Protein AF-A0A0S7YIW0-F1 (afdb_monomer)

pLDDT: mean 84.94, std 14.73, range [37.97, 98.5]

Nearest PDB structures (foldseek):
  4c2e-assembly1_B  TM=8.064E-01  e=2.004E-04  Bacillus subtilis subsp. subtilis str. 168
  8sxg-assembly1_A  TM=6.696E-01  e=2.276E-05  Pseudomonas aeruginosa
  4c2h-assembly1_B  TM=7.587E-01  e=1.050E-04  Bacillus subtilis subsp. subtilis str. 168
  4c2c-assembly1_A  TM=6.246E-01  e=1.328E-04  Bacillus subtilis subsp. subtilis str. 168
  6vbb-assembly1_A  TM=4.870E-01  e=1.040E-03  Acinetobacter baumannii

Mean predicted aligned error: 10.18 Å

Secondary structure (DSSP, 8-state):
---TTSHHHHHHHHHTTEEEEEEGGGTEEEEEE-TTTTPPP---SSSEEEEEEETTTT-EEEEEEE-TTSHHHHTT--TT-EEEEETTEEHHHHHHHHHHHHHTSPTTPEEEEEEEETTEEEEEEEE-----

Sequence (132 aa):
FEDRADAGTLGGELLRRFTLTLDYPRDRILLEPNGLFDTPVREDLSGIFMLRAEGAGLDTIVVSVVGPGTPAEQADIQEGDVLLALDGVPASRLGIAGIFERLRSGPGETRRLLLERDGTTFEVHIPLQPLL

Solvent-accessible surface area (backbone atoms only — not comparable to full-atom values): 7644 Å² total; per-residue (Å²): 142,84,68,83,79,51,65,62,55,57,46,55,68,55,49,66,18,33,49,78,44,79,41,71,97,73,77,42,77,48,75,41,78,38,98,48,52,86,56,77,83,77,58,71,18,36,27,68,78,37,74,44,65,38,72,99,78,53,44,44,37,29,33,64,35,59,39,87,95,21,41,31,40,79,61,71,52,50,65,68,30,31,42,54,22,50,74,85,42,48,31,54,81,44,38,72,69,49,48,50,60,60,43,42,48,67,73,75,45,70,47,43,38,34,33,32,52,96,90,43,76,50,76,43,75,33,54,18,38,86,76,131

Foldseek 3Di:
DDDPPCPVVCCVLQLVQWDWDCPPVVRDIDTHGDPCVPPDDLDQQAQQPDWFQDDPLSQWIFRAGGHPPGLCVVQVNDGGKTWQDKPPHGCSVCDPVNVRVVSSPDFQDWIWTWIDDPNDIDITIGGRHDDD

Structure (mmCIF, N/CA/C/O backbone):
data_AF-A0A0S7YIW0-F1
#
_entry.id   AF-A0A0S7YIW0-F1
#
loop_
_atom_site.group_PDB
_atom_site.id
_atom_site.type_symbol
_atom_site.label_atom_id
_atom_site.label_alt_id
_atom_site.label_comp_id
_atom_site.label_asym_id
_atom_site.label_entity_id
_atom_site.label_seq_id
_atom_site.pdbx_PDB_ins_code
_atom_site.Cartn_x
_atom_site.Cartn_y
_atom_site.Cartn_z
_atom_site.occupancy
_atom_site.B_iso_or_equiv
_atom_site.auth_seq_id
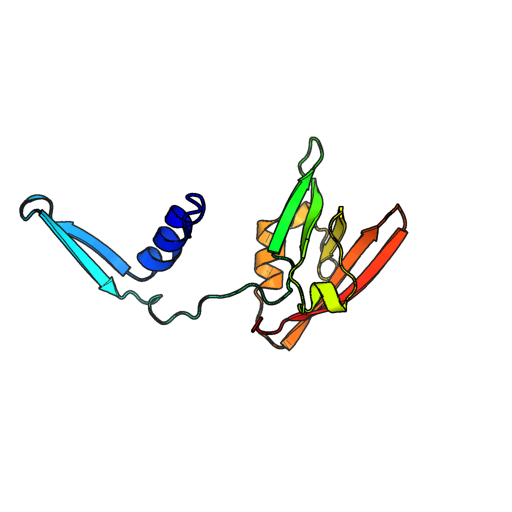_atom_site.auth_comp_id
_atom_site.auth_asym_id
_atom_site.auth_atom_id
_atom_site.pdbx_PDB_model_num
ATOM 1 N N . PHE A 1 1 ? -9.790 -17.328 -20.452 1.00 37.97 1 PHE A N 1
ATOM 2 C CA . PHE A 1 1 ? -8.896 -16.467 -19.661 1.00 37.97 1 PHE A CA 1
ATOM 3 C C . PHE A 1 1 ? -8.691 -15.201 -20.466 1.00 37.97 1 PHE A C 1
ATOM 5 O O . PHE A 1 1 ? -7.769 -15.127 -21.262 1.00 37.97 1 PHE A O 1
ATOM 12 N N . GLU A 1 2 ? -9.649 -14.285 -20.391 1.00 40.22 2 GLU A N 1
ATOM 13 C CA . GLU A 1 2 ? -9.635 -13.050 -21.171 1.00 40.22 2 GLU A CA 1
ATOM 14 C C . GLU A 1 2 ? -10.267 -11.985 -20.279 1.00 40.22 2 GLU A C 1
ATOM 16 O O . GLU A 1 2 ? -11.488 -11.873 -20.207 1.00 40.22 2 GLU A O 1
ATOM 21 N N . ASP A 1 3 ? -9.428 -11.281 -19.523 1.00 48.88 3 ASP A N 1
ATOM 22 C CA . ASP A 1 3 ? -9.796 -10.006 -18.926 1.00 48.88 3 ASP A CA 1
ATOM 23 C C . ASP A 1 3 ? -8.894 -8.940 -19.556 1.00 48.88 3 ASP A C 1
ATOM 25 O O . ASP A 1 3 ? -7.664 -9.022 -19.539 1.00 48.88 3 ASP A O 1
ATOM 29 N N . ARG A 1 4 ? -9.522 -8.000 -20.263 1.00 47.12 4 ARG A N 1
ATOM 30 C CA . ARG A 1 4 ? -8.871 -7.054 -21.185 1.00 47.12 4 ARG A CA 1
ATOM 31 C C . ARG A 1 4 ? -8.199 -5.884 -20.461 1.00 47.12 4 ARG A C 1
ATOM 33 O O . ARG A 1 4 ? -7.617 -5.032 -21.130 1.00 47.12 4 ARG A O 1
ATOM 40 N N . ALA A 1 5 ? -8.257 -5.843 -19.131 1.00 47.44 5 ALA A N 1
ATOM 41 C CA . ALA A 1 5 ? -7.610 -4.813 -18.324 1.00 47.44 5 ALA A CA 1
ATOM 42 C C . ALA A 1 5 ? -6.085 -5.014 -18.187 1.00 47.44 5 ALA A C 1
ATOM 44 O O . ALA A 1 5 ? -5.356 -4.027 -18.115 1.00 47.44 5 ALA A O 1
ATOM 45 N N . ASP A 1 6 ? -5.583 -6.254 -18.264 1.00 45.41 6 ASP A N 1
ATOM 46 C CA . ASP A 1 6 ? -4.162 -6.564 -18.002 1.00 45.41 6 ASP A CA 1
ATOM 47 C C . ASP A 1 6 ? -3.265 -6.565 -19.248 1.00 45.41 6 ASP A C 1
ATOM 49 O O . ASP A 1 6 ? -2.032 -6.546 -19.156 1.00 45.41 6 ASP A O 1
ATOM 53 N N . ALA A 1 7 ? -3.864 -6.549 -20.441 1.00 49.09 7 ALA A N 1
ATOM 54 C CA . ALA A 1 7 ? -3.122 -6.603 -21.699 1.00 49.09 7 ALA A CA 1
ATOM 55 C C . ALA A 1 7 ? -2.197 -5.382 -21.897 1.00 49.09 7 ALA A C 1
ATOM 57 O O . ALA A 1 7 ? -1.146 -5.497 -22.528 1.00 49.09 7 ALA A O 1
ATOM 58 N N . GLY A 1 8 ? -2.555 -4.221 -21.335 1.00 50.97 8 GLY A N 1
ATOM 59 C CA . GLY A 1 8 ? -1.717 -3.016 -21.368 1.00 50.97 8 GLY A CA 1
ATOM 60 C C . GLY A 1 8 ? -0.551 -3.055 -20.374 1.00 50.97 8 GLY A C 1
ATOM 61 O O . GLY A 1 8 ? 0.537 -2.558 -20.671 1.00 50.97 8 GLY A O 1
ATOM 62 N N . THR A 1 9 ? -0.751 -3.684 -19.217 1.00 54.34 9 THR A N 1
ATOM 63 C CA . THR A 1 9 ? 0.218 -3.750 -18.114 1.00 54.34 9 THR A CA 1
ATOM 64 C C . THR A 1 9 ? 1.367 -4.701 -18.435 1.00 54.34 9 THR A C 1
ATOM 66 O O . THR A 1 9 ? 2.531 -4.357 -18.217 1.00 54.34 9 THR A O 1
ATOM 69 N N . LEU A 1 10 ? 1.052 -5.850 -19.051 1.00 58.19 10 LEU A N 1
ATOM 70 C CA . LEU A 1 10 ? 2.050 -6.791 -19.572 1.00 58.19 10 LEU A CA 1
ATOM 71 C C . LEU A 1 10 ? 2.971 -6.118 -20.599 1.00 58.19 10 LEU A C 1
ATOM 73 O O . LEU A 1 10 ? 4.186 -6.300 -20.556 1.00 58.19 10 LEU A O 1
ATOM 77 N N . GLY A 1 11 ? 2.402 -5.296 -21.489 1.00 62.72 11 GLY A N 1
ATOM 78 C CA . GLY A 1 11 ? 3.157 -4.544 -22.489 1.00 62.72 11 GLY A CA 1
ATOM 79 C C . GLY A 1 11 ? 4.121 -3.533 -21.868 1.00 62.72 11 GLY A C 1
ATOM 80 O O . GLY A 1 11 ? 5.284 -3.495 -22.250 1.00 62.72 11 GLY A O 1
ATOM 81 N N . GLY A 1 12 ? 3.683 -2.740 -20.887 1.00 66.00 12 GLY A N 1
ATOM 82 C CA . GLY A 1 12 ? 4.534 -1.725 -20.254 1.00 66.00 12 GLY A CA 1
ATOM 83 C C . GLY A 1 12 ? 5.753 -2.309 -19.533 1.00 66.00 12 GLY A C 1
ATOM 84 O O . GLY A 1 12 ? 6.877 -1.841 -19.732 1.00 66.00 12 GLY A O 1
ATOM 85 N N . GLU A 1 13 ? 5.548 -3.357 -18.734 1.00 70.44 13 GLU A N 1
ATOM 86 C CA . GLU A 1 13 ? 6.627 -3.966 -17.950 1.00 70.44 13 GLU A CA 1
ATOM 87 C C . GLU A 1 13 ? 7.588 -4.796 -18.810 1.00 70.44 13 GLU A C 1
ATOM 89 O O . GLU A 1 13 ? 8.796 -4.811 -18.560 1.00 70.44 13 GLU A O 1
ATOM 94 N N . LEU A 1 14 ? 7.075 -5.441 -19.862 1.00 74.00 14 LEU A N 1
ATOM 95 C CA . LEU A 1 14 ? 7.899 -6.176 -20.814 1.00 74.00 14 LEU A CA 1
ATOM 96 C C . LEU A 1 14 ? 8.679 -5.227 -21.730 1.00 74.00 14 LEU A C 1
ATOM 98 O O . LEU A 1 14 ? 9.885 -5.384 -21.876 1.00 74.00 14 LEU A O 1
ATOM 102 N N . LEU A 1 15 ? 8.029 -4.224 -22.331 1.00 78.88 15 LEU A N 1
ATOM 103 C CA . LEU A 1 15 ? 8.667 -3.336 -23.311 1.00 78.88 15 LEU A CA 1
ATOM 104 C C . LEU A 1 15 ? 9.721 -2.423 -22.679 1.00 78.88 15 LEU A C 1
ATOM 106 O O . LEU A 1 15 ? 10.714 -2.117 -23.330 1.00 78.88 15 LEU A O 1
ATOM 110 N N . ARG A 1 16 ? 9.577 -2.053 -21.399 1.00 79.75 16 ARG A N 1
ATOM 111 C CA . ARG A 1 16 ? 10.596 -1.300 -20.645 1.00 79.75 16 ARG A CA 1
ATOM 112 C C . ARG A 1 16 ? 11.963 -1.994 -20.610 1.00 79.75 16 ARG A C 1
ATOM 114 O O . ARG A 1 16 ? 12.977 -1.323 -20.427 1.00 79.75 16 ARG A O 1
ATOM 121 N N . ARG A 1 17 ? 12.002 -3.315 -20.793 1.00 82.50 17 ARG A N 1
ATOM 122 C CA . ARG A 1 17 ? 13.224 -4.134 -20.813 1.00 82.50 17 ARG A CA 1
ATOM 123 C C . ARG A 1 17 ? 13.972 -4.090 -22.142 1.00 82.50 17 ARG A C 1
ATOM 125 O O . ARG A 1 17 ? 15.052 -4.670 -22.242 1.00 82.50 17 ARG A O 1
ATOM 132 N N . PHE A 1 18 ? 13.415 -3.421 -23.150 1.00 88.00 18 PHE A N 1
ATOM 133 C CA . PHE A 1 18 ? 13.999 -3.335 -24.478 1.00 88.00 18 PHE A CA 1
ATOM 134 C C . PHE A 1 18 ? 14.114 -1.884 -24.947 1.00 88.00 18 PHE A C 1
ATOM 136 O O . PHE A 1 18 ? 13.276 -1.034 -24.653 1.00 88.00 18 PHE A O 1
ATOM 143 N N . THR A 1 19 ? 15.150 -1.601 -25.725 1.00 88.12 19 THR A N 1
ATOM 144 C CA . THR A 1 19 ? 15.193 -0.445 -26.619 1.00 88.12 19 THR A CA 1
ATOM 145 C C . THR A 1 19 ? 14.439 -0.808 -27.894 1.00 88.12 19 THR A C 1
ATOM 147 O O . THR A 1 19 ? 14.706 -1.849 -28.499 1.00 88.12 19 THR A O 1
ATOM 150 N N . LEU A 1 20 ? 13.483 0.033 -28.293 1.00 87.81 20 LEU A N 1
ATOM 151 C CA . LEU A 1 20 ? 12.581 -0.238 -29.411 1.00 87.81 20 LEU A CA 1
ATOM 152 C C . LEU A 1 20 ? 12.948 0.635 -30.614 1.00 87.81 20 LEU A C 1
ATOM 154 O O . LEU A 1 20 ? 12.896 1.862 -30.534 1.00 87.81 20 LEU A O 1
ATOM 158 N N . THR A 1 21 ? 13.290 -0.000 -31.734 1.00 88.94 21 THR A N 1
ATOM 159 C CA . THR A 1 21 ? 13.565 0.684 -33.004 1.00 88.94 21 THR A CA 1
ATOM 160 C C . THR A 1 21 ? 12.482 0.342 -34.022 1.00 88.94 21 THR A C 1
ATOM 162 O O . THR A 1 21 ? 12.288 -0.826 -34.362 1.00 88.94 21 THR A O 1
ATOM 165 N N . LEU A 1 22 ? 11.782 1.368 -34.515 1.00 88.44 22 LEU A N 1
ATOM 166 C CA . LEU A 1 22 ? 10.763 1.250 -35.560 1.00 88.44 22 LEU A CA 1
ATOM 167 C C . LEU A 1 22 ? 11.399 1.535 -36.928 1.00 88.44 22 LEU A C 1
ATOM 169 O O . LEU A 1 22 ? 11.602 2.692 -37.297 1.00 88.44 22 LEU A O 1
ATOM 173 N N . ASP A 1 23 ? 11.711 0.485 -37.685 1.00 87.75 23 ASP A N 1
ATOM 174 C CA . ASP A 1 23 ? 12.181 0.597 -39.070 1.00 87.75 23 ASP A CA 1
ATOM 175 C C . ASP A 1 23 ? 10.968 0.612 -40.011 1.00 87.75 23 ASP A C 1
ATOM 177 O O . ASP A 1 23 ? 10.609 -0.397 -40.624 1.00 87.75 23 ASP A O 1
ATOM 181 N N . TYR A 1 24 ? 10.308 1.774 -40.076 1.00 79.38 24 TYR A N 1
ATOM 182 C CA . TYR A 1 24 ? 9.110 1.990 -40.894 1.00 79.38 24 TYR A CA 1
ATOM 183 C C . TYR A 1 24 ? 9.308 1.634 -42.378 1.00 79.38 24 TYR A C 1
ATOM 185 O O . TYR A 1 24 ? 8.451 0.954 -42.927 1.00 79.38 24 TYR A O 1
ATOM 193 N N . PRO A 1 25 ? 10.414 2.010 -43.054 1.00 86.81 25 PRO A N 1
ATOM 194 C CA . PRO A 1 25 ? 10.614 1.654 -44.462 1.00 86.81 25 PRO A CA 1
ATOM 195 C C . PRO A 1 25 ? 10.754 0.154 -44.742 1.00 86.81 25 PRO A C 1
ATOM 197 O O . PRO A 1 25 ? 10.616 -0.259 -45.892 1.00 86.81 25 PRO A O 1
ATOM 200 N N . ARG A 1 26 ? 11.096 -0.656 -43.732 1.00 88.81 26 ARG A N 1
ATOM 201 C CA . ARG A 1 26 ? 11.263 -2.111 -43.874 1.00 88.81 26 ARG A CA 1
ATOM 202 C C . ARG A 1 26 ? 10.171 -2.912 -43.171 1.00 88.81 26 ARG A C 1
ATOM 204 O O . ARG A 1 26 ? 10.311 -4.133 -43.110 1.00 88.81 26 ARG A O 1
ATOM 211 N N . ASP A 1 27 ? 9.142 -2.241 -42.648 1.00 90.19 27 ASP A N 1
ATOM 212 C CA . ASP A 1 27 ? 8.044 -2.817 -41.863 1.00 90.19 27 ASP A CA 1
ATOM 213 C C . ASP A 1 27 ? 8.536 -3.732 -40.727 1.00 90.19 27 ASP A C 1
ATOM 215 O O . ASP A 1 27 ? 8.047 -4.847 -40.529 1.00 90.19 27 ASP A O 1
ATOM 219 N N . ARG A 1 28 ? 9.564 -3.289 -39.988 1.00 90.69 28 ARG A N 1
ATOM 220 C CA . ARG A 1 28 ? 10.198 -4.085 -38.922 1.00 90.69 28 ARG A CA 1
ATOM 221 C C . ARG A 1 28 ? 10.279 -3.331 -37.604 1.00 90.69 28 ARG A C 1
ATOM 223 O O . ARG A 1 28 ? 10.515 -2.127 -37.564 1.00 90.69 28 ARG A O 1
ATOM 230 N N . ILE A 1 29 ? 10.159 -4.091 -36.518 1.00 87.69 29 ILE A N 1
ATOM 231 C CA . ILE A 1 29 ? 10.412 -3.644 -35.148 1.00 87.69 29 ILE A CA 1
ATOM 232 C C . ILE A 1 29 ? 11.613 -4.426 -34.626 1.00 87.69 29 ILE A C 1
ATOM 234 O O . ILE A 1 29 ? 11.609 -5.657 -34.665 1.00 87.69 29 ILE A O 1
ATOM 238 N N . LEU A 1 30 ? 12.640 -3.722 -34.157 1.00 88.69 30 LEU A N 1
ATOM 239 C CA . LEU A 1 30 ? 13.785 -4.324 -33.478 1.00 88.69 30 LEU A CA 1
ATOM 240 C C . LEU A 1 30 ? 13.664 -4.058 -31.976 1.00 88.69 30 LEU A C 1
ATOM 242 O O . LEU A 1 30 ? 13.427 -2.922 -31.562 1.00 88.69 30 LEU A O 1
ATOM 246 N N . LEU A 1 31 ? 13.824 -5.120 -31.187 1.00 88.25 31 LEU A N 1
ATOM 247 C CA . LEU A 1 31 ? 13.843 -5.091 -29.728 1.00 88.25 31 LEU A CA 1
ATOM 248 C C . LEU A 1 31 ? 15.233 -5.506 -29.257 1.00 88.25 31 LEU A C 1
ATOM 250 O O . LEU A 1 31 ? 15.636 -6.654 -29.438 1.00 88.25 31 LEU A O 1
ATOM 254 N N . GLU A 1 32 ? 15.958 -4.576 -28.652 1.00 88.75 32 GLU A N 1
ATOM 255 C CA . GLU A 1 32 ? 17.283 -4.833 -28.091 1.00 88.75 32 GLU A CA 1
ATOM 256 C C . GLU A 1 32 ? 17.173 -4.863 -26.565 1.00 88.75 32 GLU A C 1
ATOM 258 O O . GLU A 1 32 ? 16.741 -3.861 -25.994 1.00 88.75 32 GLU A O 1
ATOM 263 N N . PRO A 1 33 ? 17.522 -5.970 -25.878 1.00 84.88 33 PRO A N 1
ATOM 264 C CA . PRO A 1 33 ? 17.552 -6.006 -24.419 1.00 84.88 33 PRO A CA 1
ATOM 265 C C . PRO A 1 33 ? 18.362 -4.832 -23.863 1.00 84.88 33 PRO A C 1
ATOM 267 O O . PRO A 1 33 ? 19.490 -4.589 -24.292 1.00 84.88 33 PRO A O 1
ATOM 270 N N . ASN A 1 34 ? 17.789 -4.091 -22.922 1.00 81.75 34 ASN A N 1
ATOM 271 C CA . ASN A 1 34 ? 18.474 -2.988 -22.257 1.00 81.75 34 ASN A CA 1
ATOM 272 C C . ASN A 1 34 ? 18.912 -3.399 -20.840 1.00 81.75 34 ASN A C 1
ATOM 274 O O . ASN A 1 34 ? 18.698 -4.530 -20.405 1.00 81.75 34 ASN A O 1
ATOM 278 N N . GLY A 1 35 ? 19.516 -2.475 -20.090 1.00 79.62 35 GLY A N 1
ATOM 279 C CA . GLY A 1 35 ? 20.008 -2.750 -18.733 1.00 79.62 35 GLY A CA 1
ATOM 280 C C . GLY A 1 35 ? 18.939 -3.179 -17.713 1.00 79.62 35 GLY A C 1
ATOM 281 O O . GLY A 1 35 ? 19.295 -3.569 -16.607 1.00 79.62 35 GLY A O 1
ATOM 282 N N . LEU A 1 36 ? 17.647 -3.114 -18.059 1.00 74.81 36 LEU A N 1
ATOM 283 C CA . LEU A 1 36 ? 16.535 -3.564 -17.219 1.00 74.81 36 LEU A CA 1
ATOM 284 C C . LEU A 1 36 ? 16.082 -4.998 -17.531 1.00 74.81 36 LEU A C 1
ATOM 286 O O . LEU A 1 36 ? 15.216 -5.515 -16.829 1.00 74.81 36 LEU A O 1
ATOM 290 N N . PHE A 1 37 ? 16.649 -5.649 -18.551 1.00 74.81 37 PHE A N 1
ATOM 291 C CA . PHE A 1 37 ? 16.193 -6.955 -19.032 1.00 74.81 37 PHE A CA 1
ATOM 292 C C . PHE A 1 37 ? 16.187 -8.040 -17.948 1.00 74.81 37 PHE A C 1
ATOM 294 O O . PHE A 1 37 ? 15.157 -8.683 -17.732 1.00 74.81 37 PHE A O 1
ATOM 301 N N . ASP A 1 38 ? 17.281 -8.139 -17.193 1.00 73.75 38 ASP A N 1
ATOM 302 C CA . ASP A 1 38 ? 17.446 -9.097 -16.093 1.00 73.75 38 ASP A CA 1
ATOM 303 C C . ASP A 1 38 ? 16.981 -8.550 -14.735 1.00 73.75 38 ASP A C 1
ATOM 305 O O . ASP A 1 38 ? 17.231 -9.155 -13.693 1.00 73.75 38 ASP A O 1
ATOM 309 N N . THR A 1 39 ? 16.311 -7.391 -14.704 1.00 63.19 39 THR A N 1
ATOM 310 C CA . THR A 1 39 ? 15.805 -6.856 -13.435 1.00 63.19 39 THR A CA 1
ATOM 311 C C . THR A 1 39 ? 14.662 -7.748 -12.934 1.00 63.19 39 THR A C 1
ATOM 313 O O . THR A 1 39 ? 13.681 -7.949 -13.668 1.00 63.19 39 THR A O 1
ATOM 316 N N . PRO A 1 40 ? 14.747 -8.279 -11.697 1.00 60.09 40 PRO A N 1
ATOM 317 C CA . PRO A 1 40 ? 13.659 -9.047 -11.109 1.00 60.09 40 PRO A CA 1
ATOM 318 C C . PRO A 1 40 ? 12.381 -8.208 -11.088 1.00 60.09 40 PRO A C 1
ATOM 320 O O . PRO A 1 40 ? 12.417 -7.027 -10.725 1.00 60.09 40 PRO A O 1
ATOM 323 N N . VAL A 1 41 ? 11.256 -8.808 -11.485 1.00 59.78 41 VAL A N 1
ATOM 324 C CA . VAL A 1 41 ? 9.945 -8.188 -11.264 1.00 59.78 41 VAL A CA 1
ATOM 325 C C . VAL A 1 41 ? 9.796 -8.014 -9.755 1.00 59.78 41 VAL A C 1
ATOM 327 O O . VAL A 1 41 ? 9.957 -8.972 -9.002 1.00 59.78 41 VAL A O 1
ATOM 330 N N . ARG A 1 42 ? 9.551 -6.784 -9.298 1.00 57.69 42 ARG A N 1
ATOM 331 C CA . ARG A 1 42 ? 9.233 -6.536 -7.888 1.00 57.69 42 ARG A CA 1
ATOM 332 C C . ARG A 1 42 ? 7.751 -6.807 -7.704 1.00 57.69 42 ARG A C 1
ATOM 334 O O . ARG A 1 42 ? 6.925 -5.936 -7.971 1.00 57.69 42 ARG A O 1
ATOM 341 N N . GLU A 1 43 ? 7.435 -8.036 -7.335 1.00 63.72 43 GLU A N 1
ATOM 342 C CA . GLU A 1 43 ? 6.078 -8.421 -6.970 1.00 63.72 43 GLU A CA 1
ATOM 343 C C . GLU A 1 43 ? 5.706 -7.793 -5.622 1.00 63.72 43 GLU A C 1
ATOM 345 O O . GLU A 1 43 ? 6.576 -7.427 -4.825 1.00 63.72 43 GLU A O 1
ATOM 350 N N . ASP A 1 44 ? 4.409 -7.591 -5.395 1.00 66.81 44 ASP A N 1
ATOM 351 C CA . ASP A 1 44 ? 3.932 -7.234 -4.063 1.00 66.81 44 ASP A CA 1
ATOM 352 C C . ASP A 1 44 ? 4.277 -8.375 -3.096 1.00 66.81 44 ASP A C 1
ATOM 354 O O . ASP A 1 44 ? 4.022 -9.537 -3.399 1.00 66.81 44 ASP A O 1
ATOM 358 N N . LEU A 1 45 ? 4.885 -8.044 -1.956 1.00 80.38 45 LEU A N 1
ATOM 359 C CA . LEU A 1 45 ? 5.308 -9.020 -0.946 1.00 80.38 45 LEU A CA 1
ATOM 360 C C . LEU A 1 45 ? 4.415 -8.994 0.303 1.00 80.38 45 LEU A C 1
ATOM 362 O O . LEU A 1 45 ? 4.684 -9.693 1.279 1.00 80.38 45 LEU A O 1
ATOM 366 N N . SER A 1 46 ? 3.392 -8.135 0.304 1.00 84.31 46 SER A N 1
ATOM 367 C CA . SER A 1 46 ? 2.525 -7.877 1.452 1.00 84.31 46 SER A CA 1
ATOM 368 C C . SER A 1 46 ? 1.249 -8.714 1.414 1.00 84.31 46 SER A C 1
ATOM 370 O O . SER A 1 46 ? 0.778 -9.146 2.462 1.00 84.31 46 SER A O 1
ATOM 372 N N . GLY A 1 47 ? 0.701 -8.961 0.220 1.00 87.25 47 GLY A N 1
ATOM 373 C CA . GLY A 1 47 ? -0.614 -9.572 0.033 1.00 87.25 47 GLY A CA 1
ATOM 374 C C . GLY A 1 47 ? -1.775 -8.588 -0.078 1.00 87.25 47 GLY A C 1
ATOM 375 O O . GLY A 1 47 ? -2.909 -9.014 -0.290 1.00 87.25 47 GLY A O 1
ATOM 376 N N . ILE A 1 48 ? -1.520 -7.283 0.050 1.00 92.62 48 ILE A N 1
ATOM 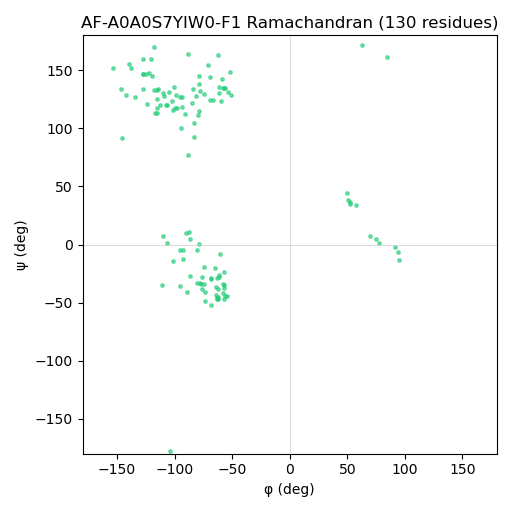377 C CA . ILE A 1 48 ? -2.502 -6.240 -0.252 1.00 92.62 48 ILE A CA 1
ATOM 378 C C . ILE A 1 48 ? -2.450 -6.004 -1.759 1.00 92.62 48 ILE A C 1
ATOM 380 O O . ILE A 1 48 ? -1.529 -5.376 -2.263 1.00 92.62 48 ILE A O 1
ATOM 384 N N . PHE A 1 49 ? -3.433 -6.502 -2.502 1.00 88.31 49 PHE A N 1
ATOM 385 C CA . PHE A 1 49 ? -3.420 -6.412 -3.966 1.00 88.31 49 PHE A CA 1
ATOM 386 C C . PHE A 1 49 ? -4.018 -5.118 -4.494 1.00 88.31 49 PHE A C 1
ATOM 388 O O . PHE A 1 49 ? -3.660 -4.667 -5.582 1.00 88.31 49 PHE A O 1
ATOM 395 N N . MET A 1 50 ? -4.929 -4.505 -3.737 1.00 90.44 50 MET A N 1
ATOM 396 C CA . MET A 1 50 ? -5.598 -3.293 -4.183 1.00 90.44 50 MET A CA 1
ATOM 397 C C . MET A 1 50 ? -5.913 -2.355 -3.027 1.00 90.44 50 MET A C 1
ATOM 399 O O . MET A 1 50 ? -6.475 -2.752 -2.006 1.00 90.44 50 MET A O 1
ATOM 403 N N . LEU A 1 51 ? -5.598 -1.082 -3.252 1.00 95.25 51 LEU A N 1
ATOM 404 C CA . LEU A 1 51 ? -5.975 0.050 -2.419 1.00 95.25 51 LEU A CA 1
ATOM 405 C C . LEU A 1 51 ? -6.810 1.009 -3.263 1.00 95.25 51 LEU A C 1
ATOM 407 O O . LEU A 1 51 ? -6.522 1.203 -4.446 1.00 95.25 51 LEU A O 1
ATOM 411 N N . ARG A 1 52 ? -7.797 1.654 -2.646 1.00 95.94 52 ARG A N 1
ATOM 412 C CA . ARG A 1 52 ? -8.556 2.744 -3.263 1.00 95.94 52 ARG A CA 1
ATOM 413 C C . ARG A 1 52 ? -8.450 4.002 -2.419 1.00 95.94 52 ARG A C 1
ATOM 415 O O . ARG A 1 52 ? -8.330 3.925 -1.201 1.00 95.94 52 ARG A O 1
ATOM 422 N N . ALA A 1 53 ? -8.470 5.148 -3.083 1.00 95.75 53 ALA A N 1
ATOM 423 C CA . ALA A 1 53 ? -8.522 6.440 -2.423 1.00 95.75 53 ALA A CA 1
ATOM 424 C C . ALA A 1 53 ? -9.971 6.933 -2.424 1.00 95.75 53 ALA A C 1
ATOM 426 O O . ALA A 1 53 ? -10.617 6.954 -3.472 1.00 95.75 53 ALA A O 1
ATOM 427 N N . GLU A 1 54 ? -10.469 7.316 -1.257 1.00 93.88 54 GLU A N 1
ATOM 428 C CA . GLU A 1 54 ? -11.817 7.830 -1.043 1.00 93.88 54 GLU A CA 1
ATOM 429 C C . GLU A 1 54 ? -11.789 9.270 -0.509 1.00 93.88 54 GLU A C 1
ATOM 431 O O . GLU A 1 54 ? -10.744 9.809 -0.132 1.00 93.88 54 GLU A O 1
ATOM 436 N N . GLY A 1 55 ? -12.968 9.897 -0.484 1.00 90.62 55 GLY A N 1
ATOM 437 C CA .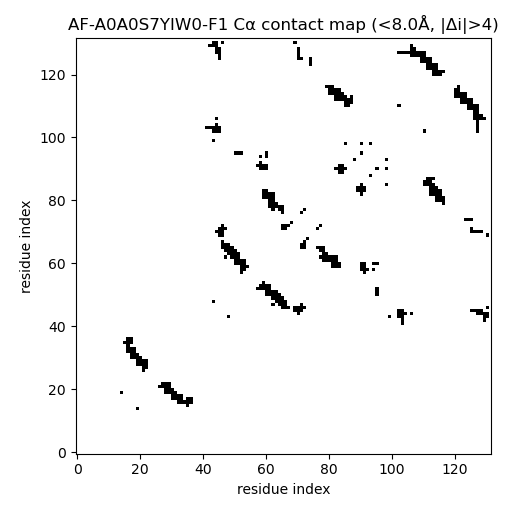 GLY A 1 55 ? -13.153 11.279 -0.049 1.00 90.62 55 GLY A CA 1
ATOM 438 C C . GLY A 1 55 ? -12.889 12.304 -1.155 1.00 90.62 55 GLY A C 1
ATOM 439 O O . GLY A 1 55 ? -12.246 12.026 -2.165 1.00 90.62 55 GLY A O 1
ATOM 440 N N . ALA A 1 56 ? -13.390 13.528 -0.963 1.00 86.56 56 ALA A N 1
ATOM 441 C CA . ALA A 1 56 ? -13.230 14.611 -1.940 1.00 86.56 56 ALA A CA 1
ATOM 442 C C . ALA A 1 56 ? -11.754 14.988 -2.182 1.00 86.56 56 ALA A C 1
ATOM 444 O O . ALA A 1 56 ? -11.417 15.493 -3.251 1.00 86.56 56 ALA A O 1
ATOM 445 N N . GLY A 1 57 ? -10.891 14.740 -1.191 1.00 90.19 57 GLY A N 1
ATOM 446 C CA . GLY A 1 57 ? -9.450 14.970 -1.262 1.00 90.19 57 GLY A CA 1
ATOM 447 C C . GLY A 1 57 ? -8.621 13.767 -1.718 1.00 90.19 57 GLY A C 1
ATOM 448 O O . GLY A 1 57 ? -7.416 13.933 -1.882 1.00 90.19 57 GLY A O 1
ATOM 449 N N . LEU A 1 58 ? -9.229 12.587 -1.927 1.00 90.12 58 LEU A N 1
ATOM 450 C CA . LEU A 1 58 ? -8.524 11.322 -2.206 1.00 90.12 58 LEU A CA 1
ATOM 451 C C . LEU A 1 58 ? -7.434 10.995 -1.165 1.00 90.12 58 LEU A C 1
ATOM 453 O O . LEU A 1 58 ? -6.374 10.459 -1.492 1.00 90.12 58 LEU A O 1
ATOM 457 N N . ASP A 1 59 ? -7.682 11.355 0.090 1.00 93.12 59 ASP A N 1
ATOM 458 C CA . ASP A 1 59 ? -6.744 11.257 1.209 1.00 93.12 59 ASP A CA 1
ATOM 459 C C . ASP A 1 59 ? -7.015 10.053 2.119 1.00 93.12 59 ASP A C 1
ATOM 461 O O . ASP A 1 59 ? -6.145 9.665 2.901 1.00 93.12 59 ASP A O 1
ATOM 465 N N . THR A 1 60 ? -8.189 9.435 1.990 1.00 96.31 60 THR A N 1
ATOM 466 C CA . THR A 1 60 ? -8.568 8.236 2.740 1.00 96.31 60 THR A CA 1
ATOM 467 C C . THR A 1 60 ? -8.180 7.000 1.941 1.00 96.31 60 THR A C 1
ATOM 469 O O . THR A 1 60 ? -8.743 6.755 0.878 1.00 96.31 60 THR A O 1
ATOM 472 N N . ILE A 1 61 ? -7.208 6.224 2.422 1.00 97.88 61 ILE A N 1
ATOM 473 C CA . ILE A 1 61 ? -6.727 5.028 1.721 1.00 97.88 61 ILE A CA 1
ATOM 474 C C . ILE A 1 61 ? -7.398 3.790 2.308 1.00 97.88 61 ILE A C 1
ATOM 476 O O . ILE A 1 61 ? -7.196 3.481 3.477 1.00 97.88 61 ILE A O 1
ATOM 480 N N . VAL A 1 62 ? -8.165 3.071 1.493 1.00 97.94 62 VAL A N 1
ATOM 481 C CA . VAL A 1 62 ? -8.958 1.912 1.921 1.00 97.94 62 VAL A CA 1
ATOM 482 C C . VAL A 1 62 ? -8.459 0.641 1.245 1.00 97.94 62 VAL A C 1
ATOM 484 O O . VAL A 1 62 ? -8.253 0.603 0.025 1.00 97.94 62 VAL A O 1
ATOM 487 N N . VAL A 1 63 ? -8.286 -0.418 2.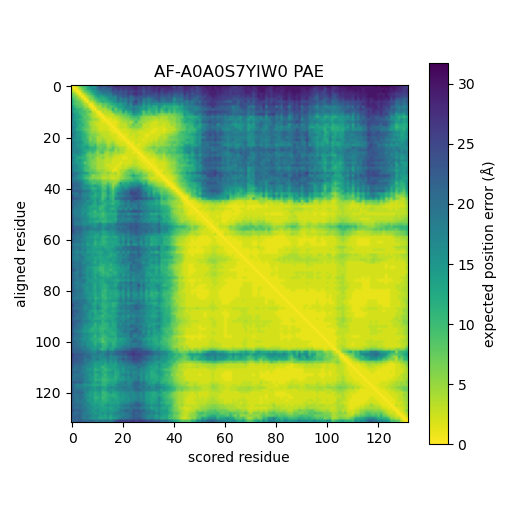033 1.00 97.69 63 VAL A N 1
ATOM 488 C CA . VAL A 1 63 ? -7.962 -1.759 1.546 1.00 97.69 63 VAL A CA 1
ATOM 489 C C . VAL A 1 63 ? -9.147 -2.304 0.758 1.00 97.69 63 VAL A C 1
ATOM 491 O O . VAL A 1 63 ? -10.274 -2.339 1.244 1.00 97.69 63 VAL A O 1
ATOM 494 N N . SER A 1 64 ? -8.902 -2.697 -0.490 1.00 96.31 64 SER A N 1
ATOM 495 C CA . SER A 1 64 ? -9.947 -3.208 -1.388 1.00 96.31 64 SER A CA 1
ATOM 496 C C . SER A 1 64 ? -9.805 -4.692 -1.679 1.00 96.31 64 SER A C 1
ATOM 498 O O . SER A 1 64 ? -10.810 -5.366 -1.834 1.00 96.31 64 SER A O 1
ATOM 500 N N . VAL A 1 65 ? -8.578 -5.209 -1.766 1.00 93.75 65 VAL A N 1
ATOM 501 C CA . VAL A 1 65 ? -8.346 -6.634 -2.022 1.00 93.75 65 VAL A CA 1
ATOM 502 C C . VAL A 1 65 ? -7.153 -7.110 -1.208 1.00 93.75 65 VAL A C 1
ATOM 504 O O . VAL A 1 65 ? -6.068 -6.527 -1.297 1.00 93.75 65 VAL A O 1
ATOM 507 N N . VAL A 1 66 ? -7.361 -8.197 -0.468 1.00 94.62 66 VAL A N 1
ATOM 508 C CA . VAL A 1 66 ? -6.327 -8.957 0.240 1.00 94.62 66 VAL A CA 1
ATOM 509 C C . VAL A 1 66 ? -6.294 -10.371 -0.337 1.00 94.62 66 VAL A C 1
ATOM 511 O O . VAL A 1 66 ? -7.339 -10.979 -0.560 1.00 94.62 66 VAL A O 1
ATOM 514 N N . GLY A 1 67 ? -5.099 -10.875 -0.635 1.00 90.19 67 GLY A N 1
ATOM 515 C CA . GLY A 1 67 ? -4.917 -12.216 -1.179 1.00 90.19 67 GLY A CA 1
ATOM 516 C C . GLY A 1 67 ? -5.008 -13.317 -0.120 1.00 90.19 67 GLY A C 1
ATOM 517 O O . GLY A 1 67 ? -4.500 -13.125 0.988 1.00 90.19 67 GLY A O 1
ATOM 518 N N . PRO A 1 68 ? -5.557 -14.496 -0.453 1.00 88.50 68 PRO A N 1
ATOM 519 C CA . PRO A 1 68 ? -5.582 -15.632 0.461 1.00 88.50 68 PRO A CA 1
ATOM 520 C C . PRO A 1 68 ? -4.181 -16.209 0.694 1.00 88.50 68 PRO A C 1
ATOM 522 O O . PRO A 1 68 ? -3.357 -16.264 -0.217 1.00 88.50 68 PRO A O 1
ATOM 525 N N . GLY A 1 69 ? -3.914 -16.666 1.915 1.00 88.56 69 GLY A N 1
ATOM 526 C CA . GLY A 1 69 ? -2.635 -17.232 2.344 1.00 88.56 69 GLY A CA 1
ATOM 527 C C . GLY A 1 69 ? -1.492 -16.219 2.454 1.00 88.56 69 GLY A C 1
ATOM 528 O O . GLY A 1 69 ? -0.348 -16.621 2.667 1.00 88.56 69 GLY A O 1
ATOM 529 N N . THR A 1 70 ? -1.774 -14.923 2.308 1.00 92.19 70 THR A N 1
ATOM 530 C CA . THR A 1 70 ? -0.753 -13.869 2.269 1.00 92.19 70 THR A CA 1
ATOM 531 C C . THR A 1 70 ? -0.404 -13.322 3.662 1.00 92.19 70 THR A C 1
ATOM 533 O O . THR A 1 70 ? -1.173 -13.514 4.607 1.00 92.19 70 THR A O 1
ATOM 536 N N . PRO A 1 71 ? 0.726 -12.60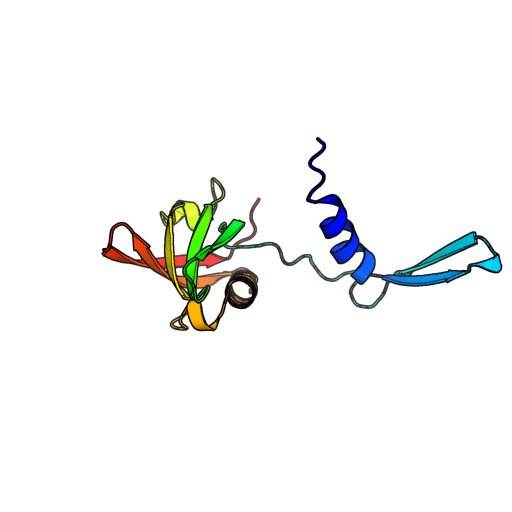2 3.825 1.00 93.50 71 PRO A N 1
ATOM 537 C CA . PRO A 1 71 ? 1.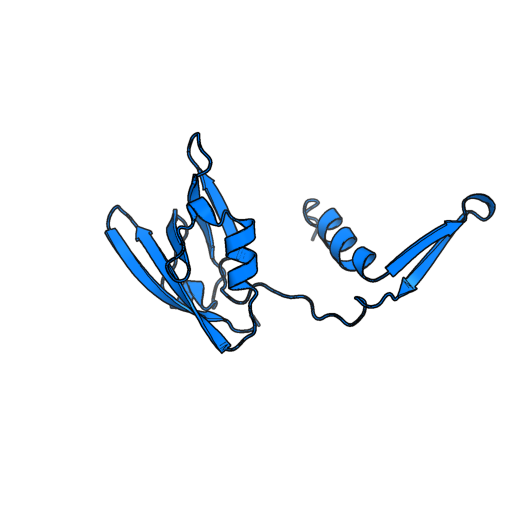076 -11.961 5.098 1.00 93.50 71 PRO A CA 1
ATOM 538 C C . PRO A 1 71 ? 0.003 -10.994 5.607 1.00 93.50 71 PRO A C 1
ATOM 540 O O . PRO A 1 71 ? -0.247 -10.935 6.807 1.00 93.50 71 PRO A O 1
ATOM 543 N N . ALA A 1 72 ? -0.641 -10.256 4.701 1.00 94.25 72 ALA A N 1
ATOM 544 C CA . ALA A 1 72 ? -1.741 -9.358 5.026 1.00 94.25 72 ALA A CA 1
ATOM 545 C C . ALA A 1 72 ? -2.951 -10.109 5.597 1.00 94.25 72 ALA A C 1
ATOM 547 O O . ALA A 1 72 ? -3.460 -9.710 6.641 1.00 94.25 72 ALA A O 1
ATOM 548 N N . GLU A 1 73 ? -3.363 -11.222 4.982 1.00 94.94 73 GLU A N 1
ATOM 549 C CA . GLU A 1 73 ? -4.455 -12.052 5.514 1.00 94.94 73 GLU A CA 1
ATOM 550 C C . GLU A 1 73 ? -4.083 -12.666 6.874 1.00 94.94 73 GLU A C 1
ATOM 552 O O . GLU A 1 73 ? -4.871 -12.629 7.815 1.00 94.94 73 GLU A O 1
ATOM 557 N N . GLN A 1 74 ? -2.855 -13.180 7.017 1.00 94.75 74 GLN A N 1
ATOM 558 C CA . GLN A 1 74 ? -2.359 -13.755 8.276 1.00 94.75 74 GLN A CA 1
ATOM 559 C C . GLN A 1 74 ? -2.316 -12.737 9.424 1.00 94.75 74 GLN A C 1
ATOM 561 O O . GLN A 1 74 ? -2.427 -13.117 10.590 1.00 94.75 74 GLN A O 1
ATOM 566 N N . ALA A 1 75 ? -2.150 -11.455 9.098 1.00 94.88 75 ALA A N 1
ATOM 567 C CA . ALA A 1 75 ? -2.196 -10.345 10.041 1.00 94.88 75 ALA A CA 1
ATOM 568 C C . ALA A 1 75 ? -3.614 -9.793 10.271 1.00 94.88 75 ALA A C 1
ATOM 570 O O . ALA A 1 75 ? -3.755 -8.744 10.897 1.00 94.88 75 ALA A O 1
ATOM 571 N N . ASP A 1 76 ? -4.641 -10.492 9.781 1.00 96.50 76 ASP A N 1
ATOM 572 C CA . ASP A 1 76 ? -6.050 -10.105 9.851 1.00 96.50 76 ASP A CA 1
ATOM 573 C C . ASP A 1 76 ? -6.342 -8.740 9.209 1.00 96.50 76 ASP A C 1
ATOM 575 O O . ASP A 1 76 ? -7.208 -8.008 9.673 1.00 96.50 76 ASP A O 1
ATOM 579 N N . ILE A 1 77 ? -5.632 -8.369 8.139 1.00 97.44 77 ILE A N 1
ATOM 580 C CA . ILE A 1 77 ? -6.007 -7.212 7.313 1.00 97.44 77 ILE A CA 1
ATOM 581 C C . ILE A 1 77 ? -7.164 -7.632 6.406 1.00 97.44 77 ILE A C 1
ATOM 583 O O . ILE A 1 77 ? -7.102 -8.674 5.753 1.00 97.44 77 ILE A O 1
ATOM 587 N N . GLN A 1 78 ? -8.210 -6.813 6.344 1.00 97.38 78 GLN A N 1
ATOM 588 C CA . GLN A 1 78 ? -9.450 -7.128 5.640 1.00 97.38 78 GLN A CA 1
ATOM 589 C C . GLN A 1 78 ? -9.836 -6.025 4.648 1.00 97.38 78 GLN A C 1
ATOM 591 O O . GLN A 1 78 ? -9.392 -4.878 4.734 1.00 97.38 78 GLN A O 1
ATOM 596 N N . GLU A 1 79 ? -10.685 -6.381 3.681 1.00 97.44 79 GLU A N 1
ATOM 597 C CA . GLU A 1 79 ? -11.344 -5.396 2.824 1.00 97.44 79 GLU A CA 1
ATOM 598 C C . GLU A 1 79 ? -12.150 -4.409 3.681 1.00 97.44 79 GLU A C 1
ATOM 600 O O . GLU A 1 79 ? -12.886 -4.804 4.582 1.00 97.44 79 GLU A O 1
ATOM 605 N N . GLY A 1 80 ? -12.021 -3.118 3.377 1.00 97.50 80 GLY A N 1
ATOM 606 C CA . GLY A 1 80 ? -12.677 -2.041 4.114 1.00 97.50 80 GLY A CA 1
ATOM 607 C C . GLY A 1 80 ? -11.814 -1.413 5.206 1.00 97.50 80 GLY A C 1
ATOM 608 O O . GLY A 1 80 ? -12.147 -0.315 5.647 1.00 97.50 80 GLY A O 1
ATOM 609 N N . ASP A 1 81 ? -10.689 -2.026 5.585 1.00 98.44 81 ASP A N 1
ATOM 610 C CA . ASP A 1 81 ? -9.754 -1.401 6.522 1.00 98.44 81 ASP A CA 1
ATOM 611 C C . ASP A 1 81 ? -9.202 -0.093 5.950 1.00 98.44 81 ASP A C 1
ATOM 613 O O . ASP A 1 81 ? -8.782 -0.017 4.789 1.00 98.44 81 ASP A O 1
ATOM 617 N N . VAL A 1 82 ? -9.152 0.943 6.784 1.00 98.31 82 VAL A N 1
ATOM 618 C CA . VAL A 1 82 ? -8.577 2.235 6.411 1.00 98.31 82 VAL A CA 1
ATOM 619 C C . VAL A 1 82 ? -7.118 2.268 6.838 1.00 98.31 82 VAL A C 1
ATOM 621 O O . VAL A 1 82 ? -6.804 2.203 8.024 1.00 98.31 82 VAL A O 1
ATOM 624 N N . LEU A 1 83 ? -6.206 2.404 5.880 1.00 98.25 83 LEU A N 1
ATOM 625 C CA . LEU A 1 83 ? -4.784 2.566 6.150 1.00 98.25 83 LEU A CA 1
ATOM 626 C C . LEU A 1 83 ? -4.497 4.018 6.534 1.00 98.25 83 LEU A C 1
ATOM 628 O O . LEU A 1 83 ? -4.567 4.922 5.705 1.00 98.25 83 LEU A O 1
ATOM 632 N N . LEU A 1 84 ? -4.132 4.231 7.797 1.00 98.12 84 LEU A N 1
ATOM 633 C CA . LEU A 1 84 ? -3.816 5.544 8.354 1.00 98.12 84 LEU A CA 1
ATOM 634 C C . LEU A 1 84 ? -2.336 5.892 8.180 1.00 98.12 84 LEU A C 1
ATOM 636 O O . LEU A 1 84 ? -1.995 7.031 7.850 1.00 98.12 84 LEU A O 1
ATOM 640 N N . ALA A 1 85 ? -1.439 4.924 8.390 1.00 98.06 85 ALA A N 1
ATOM 641 C CA . ALA A 1 85 ? 0.001 5.131 8.255 1.00 98.06 85 ALA A CA 1
ATOM 642 C C . ALA A 1 85 ? 0.764 3.848 7.904 1.00 98.06 85 ALA A C 1
ATOM 644 O O . ALA A 1 85 ? 0.386 2.752 8.308 1.00 98.06 85 ALA A O 1
ATOM 645 N N . LEU A 1 86 ? 1.895 4.020 7.217 1.00 96.69 86 LEU A N 1
ATOM 646 C CA . LEU A 1 86 ? 2.872 2.973 6.927 1.00 96.69 86 LEU A CA 1
ATOM 647 C C . LEU A 1 86 ? 4.245 3.413 7.441 1.00 96.69 86 LEU A C 1
ATOM 649 O O . LEU A 1 86 ? 4.756 4.468 7.058 1.00 96.69 86 LEU A O 1
ATOM 653 N N . ASP A 1 87 ? 4.829 2.622 8.338 1.00 95.06 87 ASP A N 1
ATOM 654 C CA . ASP A 1 87 ? 6.099 2.901 9.018 1.00 95.06 87 ASP A CA 1
ATOM 655 C C . ASP A 1 87 ? 6.131 4.292 9.681 1.00 95.06 8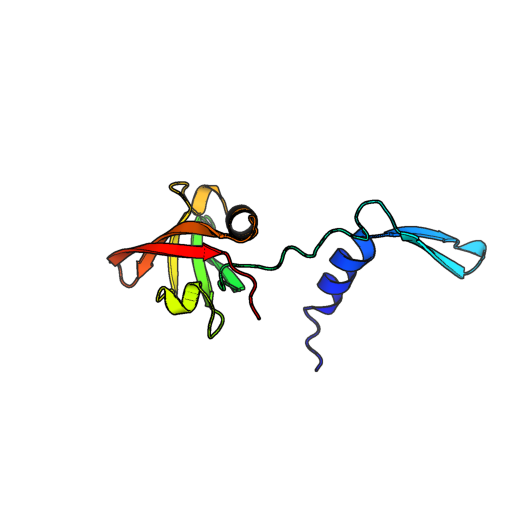7 ASP A C 1
ATOM 657 O O . ASP A 1 87 ? 7.144 4.988 9.702 1.00 95.06 87 ASP A O 1
ATOM 661 N N . GLY A 1 88 ? 4.988 4.721 10.228 1.00 95.44 88 GLY A N 1
ATOM 662 C CA . GLY A 1 88 ? 4.818 6.035 10.860 1.00 95.44 88 GLY A CA 1
ATOM 663 C C . GLY A 1 88 ? 4.648 7.211 9.892 1.00 95.44 88 GLY A C 1
ATOM 664 O O . GLY A 1 88 ? 4.496 8.343 10.348 1.00 95.44 88 GLY A O 1
ATOM 665 N N . VAL A 1 89 ? 4.645 6.979 8.576 1.00 97.25 89 VAL A N 1
ATOM 666 C CA . VAL A 1 89 ? 4.326 8.016 7.588 1.00 97.25 89 VAL A CA 1
ATOM 667 C C . VAL A 1 89 ? 2.834 7.946 7.247 1.00 97.25 89 VAL A C 1
ATOM 669 O O . VAL A 1 89 ? 2.369 6.869 6.870 1.00 97.25 89 VAL A O 1
ATOM 672 N N . PRO A 1 90 ? 2.078 9.059 7.340 1.00 97.81 90 PRO A N 1
ATOM 673 C CA . PRO A 1 90 ? 0.655 9.066 7.009 1.00 97.81 90 PRO A CA 1
ATOM 674 C C . PRO A 1 90 ? 0.381 8.571 5.587 1.00 97.81 90 PRO A C 1
ATOM 676 O O . PRO A 1 90 ? 1.041 9.005 4.637 1.00 97.81 90 PRO A O 1
ATOM 679 N N . ALA A 1 91 ? -0.616 7.703 5.435 1.00 96.62 91 ALA A N 1
ATOM 680 C CA . ALA A 1 91 ? -0.992 7.117 4.151 1.00 96.62 91 ALA A CA 1
ATOM 681 C C . ALA A 1 91 ? -1.453 8.185 3.149 1.00 96.62 91 ALA A C 1
ATOM 683 O O . ALA A 1 91 ? -1.053 8.150 1.987 1.00 96.62 91 ALA A O 1
ATOM 684 N N . SER A 1 92 ? -2.179 9.200 3.625 1.00 94.94 92 SER A N 1
ATOM 685 C CA . SER A 1 92 ? -2.597 10.368 2.838 1.00 94.94 92 SER A CA 1
ATOM 686 C C . SER A 1 92 ? -1.421 11.135 2.223 1.00 94.94 92 SER A C 1
ATOM 688 O O . SER A 1 92 ? -1.517 11.649 1.113 1.00 94.94 92 SER A O 1
ATOM 690 N N . ARG A 1 93 ? -0.273 11.182 2.914 1.00 95.25 93 ARG A N 1
ATOM 691 C CA . ARG A 1 93 ? 0.950 11.824 2.411 1.00 95.25 93 ARG A CA 1
ATOM 692 C C . ARG A 1 93 ? 1.685 10.956 1.391 1.00 95.25 93 ARG A C 1
ATOM 694 O O . ARG A 1 93 ? 2.351 11.493 0.510 1.00 95.25 93 ARG A O 1
ATOM 701 N N . LEU A 1 94 ? 1.634 9.637 1.550 1.00 94.44 94 LEU A N 1
ATOM 702 C CA . LEU A 1 94 ? 2.289 8.698 0.640 1.00 94.44 94 LEU A CA 1
ATOM 703 C C . LEU A 1 94 ? 1.513 8.538 -0.670 1.00 94.44 94 LEU A C 1
ATOM 705 O O . LEU A 1 94 ? 2.124 8.397 -1.731 1.00 94.44 94 LEU A O 1
ATOM 709 N N . GLY A 1 95 ? 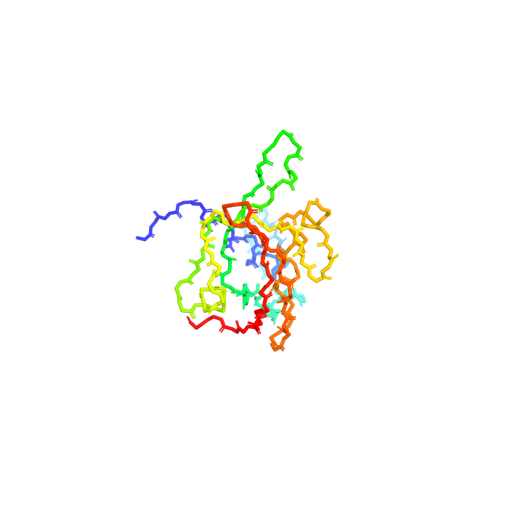0.182 8.529 -0.584 1.00 94.12 95 GLY A N 1
ATOM 710 C CA . GLY A 1 95 ? -0.689 8.074 -1.660 1.00 94.12 95 GLY A CA 1
ATOM 711 C C . GLY A 1 95 ? -0.474 6.592 -1.994 1.00 94.12 95 GLY A C 1
ATOM 712 O O . GLY A 1 95 ? 0.473 5.949 -1.539 1.00 94.12 95 GLY A O 1
ATOM 713 N N . ILE A 1 96 ? -1.346 6.039 -2.839 1.00 93.31 96 ILE A N 1
ATOM 714 C CA . ILE A 1 96 ? -1.316 4.613 -3.211 1.00 93.31 96 ILE A CA 1
ATOM 715 C C . ILE A 1 96 ? 0.044 4.205 -3.799 1.00 93.31 96 ILE A C 1
ATOM 717 O O . ILE A 1 96 ? 0.609 3.186 -3.408 1.00 93.31 96 ILE A O 1
ATOM 721 N N . ALA A 1 97 ? 0.608 5.024 -4.693 1.00 89.62 97 ALA A N 1
ATOM 722 C CA . ALA A 1 97 ? 1.899 4.735 -5.315 1.00 89.62 97 ALA A CA 1
ATOM 723 C C . ALA A 1 97 ? 3.039 4.664 -4.285 1.00 89.62 97 ALA A C 1
ATOM 725 O O . ALA A 1 97 ? 3.829 3.723 -4.305 1.00 89.62 97 ALA A O 1
ATOM 726 N N . GLY A 1 98 ? 3.106 5.620 -3.351 1.00 91.81 98 GLY A N 1
ATOM 727 C CA . GLY A 1 98 ? 4.134 5.635 -2.310 1.00 91.81 98 GLY A CA 1
ATOM 728 C C . GLY A 1 98 ? 3.987 4.498 -1.297 1.00 91.81 98 GLY A C 1
ATOM 729 O O . GLY A 1 98 ? 4.988 4.041 -0.745 1.00 91.81 98 GLY A O 1
ATOM 730 N N . ILE A 1 99 ? 2.759 4.026 -1.068 1.00 93.56 99 ILE A N 1
ATOM 731 C CA . ILE A 1 99 ? 2.481 2.854 -0.233 1.00 93.56 99 ILE A CA 1
ATOM 732 C C . ILE A 1 99 ? 3.006 1.593 -0.922 1.00 93.56 99 ILE A C 1
ATOM 734 O O . ILE A 1 99 ? 3.819 0.884 -0.335 1.00 93.56 99 ILE A O 1
ATOM 738 N N . PHE A 1 100 ? 2.645 1.354 -2.186 1.00 89.81 100 PHE A N 1
ATOM 739 C CA . PHE A 1 100 ? 3.124 0.178 -2.917 1.00 89.81 100 PHE A CA 1
ATOM 740 C C . PHE A 1 100 ? 4.637 0.168 -3.138 1.00 89.81 100 PHE A C 1
ATOM 742 O O . PHE A 1 100 ? 5.256 -0.885 -3.026 1.00 89.81 100 PHE A O 1
ATOM 749 N N . GLU A 1 101 ? 5.269 1.319 -3.375 1.00 87.69 101 GLU A N 1
ATOM 750 C CA . GLU A 1 101 ? 6.737 1.400 -3.433 1.00 87.69 101 GLU A CA 1
ATOM 751 C C . GLU A 1 101 ? 7.399 0.905 -2.137 1.00 87.69 101 GLU A C 1
ATOM 753 O O . GLU A 1 101 ? 8.446 0.260 -2.178 1.00 87.69 101 GLU A O 1
ATOM 758 N N . ARG A 1 102 ? 6.774 1.151 -0.981 1.00 88.69 102 ARG A N 1
ATOM 759 C CA . ARG A 1 102 ? 7.269 0.687 0.323 1.00 88.69 102 ARG A CA 1
ATOM 760 C C . ARG A 1 102 ? 6.930 -0.772 0.611 1.00 88.69 102 ARG A C 1
ATOM 762 O O . ARG A 1 102 ? 7.723 -1.440 1.263 1.00 88.69 102 ARG A O 1
ATOM 769 N N . LEU A 1 103 ? 5.789 -1.271 0.141 1.00 87.50 103 LEU A N 1
ATOM 770 C CA . LEU A 1 103 ? 5.408 -2.684 0.282 1.00 87.50 103 LEU A CA 1
ATOM 771 C C . LEU A 1 103 ? 6.192 -3.607 -0.672 1.00 87.50 103 LEU A C 1
ATOM 773 O O . LEU A 1 103 ? 6.322 -4.796 -0.405 1.00 87.50 103 LEU A O 1
ATOM 777 N N . ARG A 1 104 ? 6.781 -3.052 -1.739 1.00 81.31 104 ARG A N 1
ATOM 778 C CA . ARG A 1 104 ? 7.690 -3.739 -2.679 1.00 81.31 104 ARG A CA 1
ATOM 779 C C . ARG A 1 104 ? 9.164 -3.742 -2.258 1.00 81.31 104 ARG A C 1
ATOM 781 O O . ARG A 1 104 ? 10.026 -4.146 -3.042 1.00 81.31 104 ARG A O 1
ATOM 788 N N . SER A 1 105 ? 9.498 -3.227 -1.075 1.00 70.00 105 SER A N 1
ATOM 789 C CA . SER A 1 105 ? 10.871 -3.285 -0.553 1.00 70.00 105 SER A CA 1
ATOM 790 C C . SER A 1 105 ? 11.340 -4.726 -0.345 1.00 70.00 105 SER A C 1
ATOM 792 O O . SER A 1 105 ? 10.514 -5.629 -0.283 1.00 70.00 105 SER A O 1
ATOM 794 N N . GLY A 1 106 ? 12.652 -4.934 -0.217 1.00 65.06 106 GLY A N 1
ATOM 795 C CA . GLY A 1 106 ? 13.264 -6.262 -0.253 1.00 65.06 106 GLY A CA 1
ATOM 796 C C . GLY A 1 106 ? 12.643 -7.289 0.714 1.00 65.06 106 GLY A C 1
ATOM 797 O O . GLY A 1 106 ? 12.183 -6.927 1.799 1.00 65.06 106 GLY A O 1
ATOM 798 N N . PRO A 1 107 ? 12.641 -8.580 0.333 1.00 63.75 107 PRO A N 1
ATOM 799 C CA . PRO A 1 107 ? 12.098 -9.655 1.159 1.00 63.75 107 PRO A CA 1
ATOM 800 C C . PRO A 1 107 ? 12.806 -9.736 2.518 1.00 63.75 107 PRO A C 1
ATOM 802 O O . PRO A 1 107 ? 14.023 -9.571 2.608 1.00 63.75 107 PRO A O 1
ATOM 805 N N . GLY A 1 108 ? 12.041 -10.026 3.571 1.00 68.25 108 GLY A N 1
ATOM 806 C CA . GLY A 1 108 ? 12.518 -10.134 4.953 1.00 68.25 108 GLY A CA 1
ATOM 807 C C . GLY A 1 108 ? 12.381 -8.854 5.783 1.00 68.25 108 GLY A C 1
ATOM 808 O O . GLY A 1 108 ? 12.621 -8.892 6.989 1.00 68.25 108 GLY A O 1
ATOM 809 N N . GLU A 1 109 ? 11.970 -7.736 5.180 1.00 84.19 109 GLU A N 1
ATOM 810 C CA . GLU A 1 109 ? 11.612 -6.527 5.924 1.00 84.19 109 GLU A CA 1
ATOM 811 C C . GLU A 1 109 ? 10.204 -6.645 6.523 1.00 84.19 109 GLU A C 1
ATOM 813 O O . GLU A 1 109 ? 9.271 -7.105 5.870 1.00 84.19 109 GLU A O 1
ATOM 818 N N . THR A 1 110 ? 10.034 -6.190 7.764 1.00 89.56 110 THR A N 1
ATOM 819 C CA . THR A 1 110 ? 8.718 -6.094 8.409 1.00 89.56 110 THR A CA 1
ATOM 820 C C . THR A 1 110 ? 8.177 -4.682 8.242 1.00 89.56 110 THR A C 1
ATOM 822 O O . THR A 1 110 ? 8.847 -3.716 8.610 1.00 89.56 110 THR A O 1
ATOM 825 N N . ARG A 1 111 ? 6.956 -4.559 7.724 1.00 93.25 111 ARG A N 1
ATOM 826 C CA . ARG A 1 111 ? 6.250 -3.284 7.570 1.00 93.25 111 ARG A CA 1
ATOM 827 C C . ARG A 1 111 ? 5.237 -3.097 8.684 1.00 93.25 111 ARG A C 1
ATOM 829 O O . ARG A 1 111 ? 4.495 -4.021 9.012 1.00 93.25 111 ARG A O 1
ATOM 836 N N . ARG A 1 112 ? 5.206 -1.895 9.257 1.00 95.88 112 ARG A N 1
ATOM 837 C CA . ARG A 1 112 ? 4.271 -1.524 10.322 1.00 95.88 112 ARG A CA 1
ATOM 838 C C . ARG A 1 112 ? 3.127 -0.706 9.745 1.00 95.88 112 ARG A C 1
ATOM 840 O O . ARG A 1 112 ? 3.352 0.407 9.267 1.00 95.88 112 ARG A O 1
ATOM 847 N N . LEU A 1 113 ? 1.915 -1.241 9.807 1.00 97.38 113 LEU A N 1
ATOM 848 C CA . LEU A 1 113 ? 0.713 -0.596 9.296 1.00 97.38 113 LEU A CA 1
ATOM 849 C C . LEU A 1 113 ? -0.168 -0.177 10.471 1.00 97.38 113 LEU A C 1
ATOM 851 O O . LEU A 1 113 ? -0.454 -0.980 11.355 1.00 97.38 113 LEU A O 1
ATOM 855 N N . LEU A 1 114 ? -0.602 1.080 10.455 1.00 98.38 114 LEU A N 1
ATOM 856 C CA . LEU A 1 114 ? -1.641 1.589 11.340 1.00 98.38 114 LEU A CA 1
ATOM 857 C C . LEU A 1 114 ? -2.952 1.611 10.559 1.00 98.38 114 LEU A C 1
ATOM 859 O O . LEU A 1 114 ? -3.048 2.328 9.560 1.00 98.38 114 LEU A O 1
ATOM 863 N N . LEU A 1 115 ? -3.929 0.835 11.009 1.00 98.50 115 LEU A N 1
ATOM 864 C CA . LEU A 1 115 ? -5.209 0.624 10.342 1.00 98.50 115 LEU A CA 1
ATOM 865 C C . LEU A 1 115 ? -6.361 1.067 11.245 1.00 98.50 115 LEU A C 1
ATOM 867 O O . LEU A 1 115 ? -6.218 1.152 12.466 1.00 98.50 115 LEU A O 1
ATOM 871 N N . GLU A 1 116 ? -7.515 1.319 10.645 1.00 98.31 116 GLU A N 1
ATOM 872 C CA . GLU A 1 116 ? -8.782 1.512 11.341 1.00 98.31 116 GLU A CA 1
ATOM 873 C C . GLU A 1 116 ? -9.850 0.586 10.756 1.00 98.31 116 GLU A C 1
ATOM 875 O O . GLU A 1 116 ? -10.003 0.501 9.537 1.00 98.31 116 GLU A O 1
ATOM 880 N N . ARG A 1 117 ? -10.598 -0.078 11.643 1.00 97.88 117 ARG A N 1
ATOM 881 C CA . ARG A 1 117 ? -11.776 -0.895 11.325 1.00 97.88 117 ARG A CA 1
ATOM 882 C C . ARG A 1 117 ? -12.882 -0.543 12.308 1.00 97.88 117 ARG A C 1
ATOM 884 O O . ARG A 1 117 ? -12.651 -0.540 13.516 1.00 97.88 117 ARG A O 1
ATOM 891 N N . ASP A 1 118 ? -14.062 -0.204 11.794 1.00 95.50 118 ASP A N 1
ATOM 892 C CA . ASP A 1 118 ? -15.241 0.159 12.597 1.00 95.50 118 ASP A CA 1
ATOM 893 C C . ASP A 1 118 ? -14.956 1.232 13.674 1.00 95.50 118 ASP A C 1
ATOM 895 O O . ASP A 1 118 ? -15.439 1.162 14.806 1.00 95.50 118 ASP A O 1
ATOM 899 N N . GLY A 1 119 ? -14.122 2.224 13.339 1.00 94.88 119 GLY A N 1
ATOM 900 C CA . GLY A 1 119 ? -13.720 3.310 14.242 1.00 94.88 119 GLY A CA 1
ATOM 901 C C . GLY A 1 119 ? -12.703 2.917 15.321 1.00 94.88 119 GLY A C 1
ATOM 902 O O . GLY A 1 119 ? -12.374 3.738 16.178 1.00 94.88 119 GLY A O 1
ATOM 903 N N . THR A 1 120 ? -12.194 1.683 15.302 1.00 97.19 120 THR A N 1
ATOM 904 C CA . THR A 1 120 ? -11.122 1.226 16.191 1.00 97.19 120 THR A CA 1
ATOM 905 C C . THR A 1 120 ? -9.799 1.193 15.440 1.00 97.19 120 THR A C 1
ATOM 907 O O . THR A 1 120 ? -9.664 0.515 14.423 1.00 97.19 120 THR A O 1
ATOM 910 N N . THR A 1 121 ? -8.801 1.902 15.966 1.00 97.94 121 THR A N 1
ATOM 911 C CA . THR A 1 121 ? -7.440 1.894 15.425 1.00 97.94 121 THR A CA 1
ATOM 912 C C . THR A 1 121 ? -6.642 0.712 15.970 1.00 97.94 121 THR A C 1
ATOM 914 O O . THR A 1 121 ? -6.615 0.483 17.181 1.00 97.94 121 THR A O 1
ATOM 917 N N . PHE A 1 122 ? -5.940 0.001 15.094 1.00 98.12 122 PHE A N 1
ATOM 918 C CA . PHE A 1 122 ? -5.056 -1.103 15.452 1.00 98.12 122 PHE A CA 1
ATOM 919 C C . PHE A 1 122 ? -3.770 -1.072 14.620 1.00 98.12 122 PHE A C 1
ATOM 921 O O . PHE A 1 122 ? -3.713 -0.491 13.537 1.00 98.12 122 PHE A O 1
ATOM 928 N N . GLU A 1 123 ? -2.708 -1.664 15.160 1.00 98.00 123 GLU A N 1
ATOM 929 C CA . GLU A 1 123 ? -1.401 -1.732 14.507 1.00 98.00 123 GLU A CA 1
ATOM 930 C C . GLU A 1 123 ? -1.067 -3.186 14.177 1.00 98.00 123 GLU A C 1
ATOM 932 O O . GLU A 1 123 ? -1.200 -4.067 15.028 1.00 98.00 123 GLU A O 1
ATOM 937 N N . VAL A 1 124 ? -0.604 -3.423 12.950 1.00 96.31 124 VAL A N 1
ATOM 938 C CA . VAL A 1 124 ? -0.152 -4.737 12.486 1.00 96.31 124 VAL A CA 1
ATOM 939 C C . VAL A 1 124 ? 1.265 -4.654 11.938 1.00 96.31 124 VAL A C 1
ATOM 941 O O . VAL A 1 124 ? 1.684 -3.652 11.353 1.00 96.31 124 VAL A O 1
ATOM 944 N N . HIS A 1 125 ? 2.010 -5.736 12.128 1.00 94.94 125 HIS A N 1
ATOM 945 C CA . HIS A 1 125 ? 3.363 -5.897 11.617 1.00 94.94 125 HIS A CA 1
ATOM 946 C C . HIS A 1 125 ? 3.368 -7.061 10.637 1.00 94.94 125 HIS A C 1
ATOM 948 O O . HIS A 1 125 ? 3.170 -8.203 11.049 1.00 94.94 125 HIS A O 1
ATOM 954 N N . ILE A 1 126 ? 3.592 -6.775 9.355 1.00 92.06 126 ILE A N 1
ATOM 955 C CA . ILE A 1 126 ? 3.580 -7.798 8.307 1.00 92.06 126 ILE A CA 1
ATOM 956 C C . ILE A 1 126 ? 4.998 -8.043 7.784 1.00 92.06 126 ILE A C 1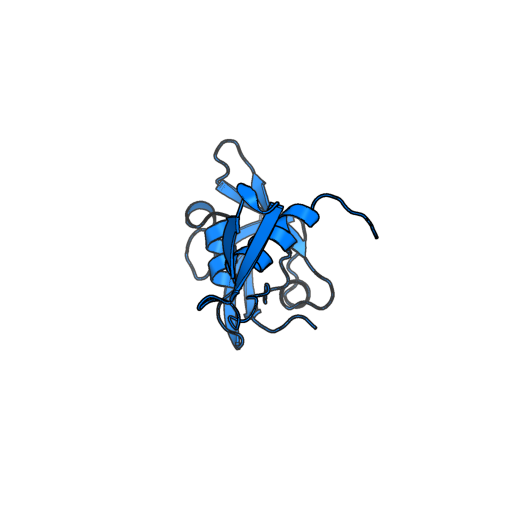
ATOM 958 O O . ILE A 1 126 ? 5.682 -7.081 7.423 1.00 92.06 126 ILE A O 1
ATOM 962 N N . PRO A 1 127 ? 5.476 -9.299 7.744 1.00 90.31 127 PRO A N 1
ATOM 963 C CA . PRO A 1 127 ? 6.719 -9.626 7.064 1.00 90.31 127 PRO A CA 1
ATOM 964 C C . PRO A 1 127 ? 6.497 -9.603 5.549 1.00 90.31 127 PRO A C 1
ATOM 966 O O . PRO A 1 127 ? 5.580 -10.248 5.042 1.00 90.31 127 PRO A O 1
ATOM 969 N N . LEU A 1 128 ? 7.352 -8.892 4.819 1.00 85.25 128 LEU A N 1
ATOM 970 C CA . LEU A 1 128 ? 7.359 -8.917 3.362 1.00 85.25 128 LEU A CA 1
ATOM 971 C C . LEU A 1 128 ? 8.054 -10.186 2.880 1.00 85.25 128 LEU A C 1
ATOM 973 O O . LEU A 1 128 ? 9.256 -10.371 3.095 1.00 85.25 128 LEU A O 1
ATOM 977 N N . GLN A 1 129 ? 7.302 -11.063 2.226 1.00 82.06 129 GLN A N 1
ATOM 978 C CA . GLN A 1 129 ? 7.802 -12.334 1.712 1.00 82.06 129 GLN A CA 1
ATOM 979 C C . GLN A 1 129 ? 7.261 -12.619 0.307 1.00 82.06 129 GLN A C 1
ATOM 981 O O . GLN A 1 129 ? 6.182 -12.138 -0.033 1.00 82.06 129 GLN A O 1
ATOM 986 N N . PRO A 1 130 ? 8.000 -13.384 -0.521 1.00 79.06 130 PRO A N 1
ATOM 987 C CA . PRO A 1 130 ? 7.506 -13.822 -1.823 1.00 79.06 130 PRO A CA 1
ATOM 988 C C . PRO A 1 130 ? 6.157 -14.531 -1.689 1.00 79.06 130 PRO A C 1
ATOM 990 O O . PRO A 1 130 ? 6.004 -15.416 -0.846 1.00 79.06 130 PRO A O 1
ATOM 993 N N . LEU A 1 131 ? 5.195 -14.129 -2.515 1.00 74.50 131 LEU A N 1
ATOM 994 C CA . LEU A 1 131 ? 3.890 -14.774 -2.598 1.00 74.50 131 LEU A CA 1
ATOM 995 C C . LEU A 1 131 ? 4.030 -15.962 -3.563 1.00 74.50 131 LEU A C 1
ATOM 997 O O . LEU A 1 131 ? 4.518 -15.788 -4.677 1.00 74.50 131 LEU A O 1
ATOM 1001 N N . LEU A 1 132 ? 3.721 -17.169 -3.081 1.00 62.75 132 LEU A N 1
ATOM 1002 C CA . LEU A 1 132 ? 3.912 -18.436 -3.805 1.00 62.75 132 LEU A CA 1
ATOM 1003 C C . LEU A 1 132 ? 2.850 -18.678 -4.881 1.00 62.75 132 LEU A C 1
ATOM 1005 O O . LEU A 1 132 ? 1.675 -18.325 -4.634 1.00 62.75 132 LEU A O 1
#

Radius of gyration: 18.52 Å; Cα contacts (8 Å, |Δi|>4): 235; chains: 1; bounding box: 35×33×61 Å